Protein AF-A0A3D4PAM8-F1 (afdb_monomer_lite)

Sequence (67 aa):
MIYELVYTSAPAGLRPGSSGYCTVQSSRGIPAPTVDLLESLSGYRHVYTAGTPEAAKNPVNYGHYLL

Structure (mmCIF, N/CA/C/O backbone):
data_AF-A0A3D4PAM8-F1
#
_entry.id   AF-A0A3D4PAM8-F1
#
loop_
_atom_site.group_PDB
_atom_site.id
_atom_site.type_symbol
_atom_site.label_atom_id
_atom_site.label_alt_id
_atom_site.label_comp_id
_atom_site.label_asym_id
_atom_site.label_entity_id
_atom_site.label_seq_id
_atom_site.pdbx_PDB_ins_code
_atom_site.Cartn_x
_atom_site.Cartn_y
_atom_site.Cartn_z
_atom_site.occupancy
_atom_site.B_iso_or_equiv
_atom_site.auth_seq_id
_atom_site.auth_comp_id
_atom_site.auth_asym_id
_atom_site.auth_atom_id
_atom_site.pdbx_PDB_model_num
ATOM 1 N N . MET A 1 1 ? -14.203 -16.069 4.760 1.00 73.06 1 MET A N 1
ATOM 2 C CA . MET A 1 1 ? -14.325 -14.631 5.081 1.00 73.06 1 MET A CA 1
ATOM 3 C C . MET A 1 1 ? -13.304 -13.896 4.231 1.00 73.06 1 MET A C 1
ATOM 5 O O . MET A 1 1 ? -12.192 -14.399 4.134 1.00 73.06 1 MET A O 1
ATOM 9 N N . ILE A 1 2 ? -13.669 -12.786 3.592 1.00 90.38 2 ILE A N 1
ATOM 10 C CA . ILE A 1 2 ? -12.721 -11.929 2.863 1.00 90.38 2 ILE A CA 1
ATOM 11 C C . ILE A 1 2 ? -12.432 -10.717 3.752 1.00 90.38 2 ILE A C 1
ATOM 13 O O . ILE A 1 2 ? -13.358 -10.184 4.362 1.00 90.38 2 ILE A O 1
ATOM 17 N N . TYR A 1 3 ? -11.161 -10.331 3.854 1.00 96.25 3 TYR A N 1
ATOM 18 C CA . TYR A 1 3 ? -10.714 -9.142 4.574 1.00 96.25 3 TYR A CA 1
ATOM 19 C C . TYR A 1 3 ? -10.112 -8.141 3.594 1.00 96.25 3 TYR A C 1
ATOM 21 O O . TYR A 1 3 ? -9.441 -8.537 2.643 1.00 96.25 3 TYR A O 1
ATOM 29 N N . GLU A 1 4 ? -10.334 -6.857 3.849 1.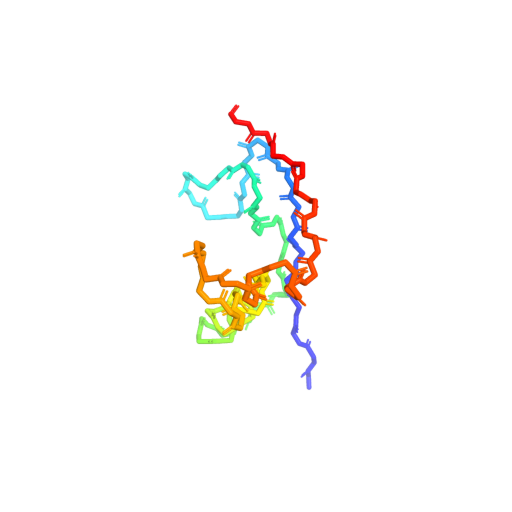00 94.94 4 GLU A N 1
ATOM 30 C CA . GLU A 1 4 ? -9.911 -5.766 2.977 1.00 94.94 4 GLU A CA 1
ATOM 31 C C . GLU A 1 4 ? -9.360 -4.577 3.769 1.00 94.94 4 GLU A C 1
ATOM 33 O O . GLU A 1 4 ? -9.718 -4.352 4.933 1.00 94.94 4 GLU A O 1
ATOM 38 N N . LEU A 1 5 ? -8.507 -3.808 3.091 1.00 94.69 5 LEU A N 1
ATOM 39 C CA . LEU A 1 5 ? -8.018 -2.496 3.497 1.00 94.69 5 LEU A CA 1
ATOM 40 C C . LEU A 1 5 ? -8.333 -1.494 2.384 1.00 94.69 5 LEU A C 1
ATOM 42 O O . LEU A 1 5 ? -8.191 -1.815 1.205 1.00 94.69 5 LEU A O 1
ATOM 46 N N . VAL A 1 6 ? -8.699 -0.270 2.757 1.00 93.25 6 VAL A N 1
ATOM 47 C CA . VAL A 1 6 ? -8.812 0.853 1.819 1.00 93.25 6 VAL A CA 1
ATOM 48 C C . VAL A 1 6 ? -7.615 1.773 2.022 1.00 93.25 6 VAL A C 1
ATOM 50 O O . VAL A 1 6 ? -7.460 2.353 3.099 1.00 93.25 6 VAL A O 1
ATOM 53 N N . TYR A 1 7 ? -6.796 1.910 0.978 1.00 89.88 7 TYR A N 1
ATOM 54 C CA . TYR A 1 7 ? -5.636 2.802 0.929 1.00 89.88 7 TYR A CA 1
ATOM 55 C C . TYR A 1 7 ? -5.906 4.010 0.043 1.00 89.88 7 TYR A C 1
ATOM 57 O O . TYR A 1 7 ? -6.322 3.862 -1.105 1.00 89.88 7 TYR A O 1
ATOM 65 N N . THR A 1 8 ? -5.617 5.204 0.551 1.00 88.25 8 THR A N 1
ATOM 66 C CA . THR A 1 8 ? -5.641 6.433 -0.248 1.00 88.25 8 THR A CA 1
ATOM 67 C C . THR A 1 8 ? -4.791 7.518 0.403 1.00 88.25 8 THR A C 1
ATOM 69 O O . THR A 1 8 ? -4.356 7.383 1.546 1.00 88.25 8 THR A O 1
ATOM 72 N N . SER A 1 9 ? -4.549 8.598 -0.332 1.00 90.12 9 SER A N 1
ATOM 73 C CA . SER A 1 9 ? -3.884 9.784 0.197 1.00 90.12 9 SER A CA 1
ATOM 74 C C . SER A 1 9 ? -4.852 10.599 1.054 1.00 90.12 9 SER A C 1
ATOM 76 O O . SER A 1 9 ? -5.818 11.155 0.533 1.00 90.12 9 SER A O 1
ATOM 78 N N . ALA A 1 10 ? -4.601 10.672 2.363 1.00 91.44 10 ALA A N 1
ATOM 79 C CA . ALA A 1 10 ? -5.466 11.335 3.336 1.00 91.44 10 ALA A CA 1
ATOM 80 C C . ALA A 1 10 ? -4.665 12.124 4.395 1.00 91.44 10 ALA A C 1
ATOM 82 O O . ALA A 1 10 ? -3.544 11.739 4.729 1.00 91.44 10 ALA A O 1
ATOM 83 N N . PRO A 1 11 ? -5.232 13.200 4.980 1.00 92.12 11 PRO A N 1
ATOM 84 C CA . PRO A 1 11 ? -4.584 13.938 6.071 1.00 92.12 11 PRO A CA 1
ATOM 85 C C . PRO A 1 11 ? -4.374 13.113 7.350 1.00 92.12 11 PRO A C 1
ATOM 87 O O . PRO A 1 11 ? -3.464 13.409 8.119 1.00 92.12 11 PRO A O 1
ATOM 90 N N . ALA A 1 12 ? -5.209 12.096 7.583 1.00 93.81 12 ALA A N 1
ATOM 91 C CA . ALA A 1 12 ? -5.108 11.194 8.725 1.00 93.81 12 ALA A CA 1
ATOM 92 C C . ALA A 1 12 ? -5.626 9.794 8.358 1.00 93.81 12 ALA A C 1
ATOM 94 O O . ALA A 1 12 ? -6.714 9.667 7.792 1.00 93.81 12 ALA A O 1
ATOM 95 N N . GLY A 1 13 ? -4.855 8.761 8.694 1.00 94.19 13 GLY A N 1
ATOM 96 C CA . GLY A 1 13 ? -5.236 7.356 8.543 1.00 94.19 13 GLY A CA 1
ATOM 97 C C . GLY A 1 13 ? -5.740 6.723 9.841 1.00 94.19 13 GLY A C 1
ATOM 98 O O . GLY A 1 13 ? -5.829 7.362 10.889 1.00 94.19 13 GLY A O 1
ATOM 99 N N . LEU A 1 14 ? -6.053 5.426 9.783 1.00 93.94 14 LEU A N 1
ATOM 100 C CA . LEU A 1 14 ? -6.548 4.659 10.934 1.00 93.94 14 LEU A CA 1
ATOM 101 C C . LEU A 1 14 ? -5.517 4.513 12.055 1.00 93.94 14 LEU A C 1
ATOM 103 O O . LEU A 1 14 ? -5.884 4.420 13.227 1.00 93.94 14 LEU A O 1
ATOM 107 N N . ARG A 1 15 ? -4.228 4.436 11.705 1.00 90.31 15 ARG A N 1
ATOM 108 C CA . ARG A 1 15 ? -3.154 4.316 12.694 1.00 90.31 15 ARG A CA 1
ATOM 109 C C . ARG A 1 15 ? -2.797 5.707 13.224 1.00 90.31 15 ARG A C 1
ATOM 111 O O . ARG A 1 15 ? -2.602 6.616 12.411 1.00 90.31 15 ARG A O 1
ATOM 118 N N . PRO A 1 16 ? -2.655 5.892 14.549 1.00 92.88 16 PRO A N 1
ATOM 119 C CA . PRO A 1 16 ? -2.205 7.161 15.108 1.00 92.88 16 PRO A CA 1
ATOM 120 C C . PRO A 1 16 ? -0.908 7.640 14.448 1.00 92.88 16 PRO A C 1
ATOM 122 O O . PRO A 1 16 ? 0.058 6.886 14.353 1.00 92.88 16 PRO A O 1
ATOM 125 N N . GLY A 1 17 ? -0.907 8.885 13.971 1.00 92.38 17 GLY A N 1
ATOM 126 C CA . GLY A 1 17 ? 0.240 9.492 13.289 1.00 92.38 17 GLY A CA 1
ATOM 127 C C . GLY A 1 17 ? 0.418 9.105 11.816 1.00 92.38 17 GLY A C 1
ATOM 128 O O . GLY A 1 17 ? 1.360 9.585 11.196 1.00 92.38 17 GLY A O 1
ATOM 129 N N . SER A 1 18 ? -0.458 8.275 11.236 1.00 91.25 18 SER A N 1
ATOM 130 C CA . SER A 1 18 ? -0.432 7.997 9.793 1.00 91.25 18 SER A CA 1
ATOM 131 C C . SER A 1 18 ? -1.108 9.113 8.986 1.00 91.25 18 SER A C 1
ATOM 133 O O . SER A 1 18 ? -2.184 9.582 9.356 1.00 91.25 18 SER A O 1
ATOM 135 N N . SER A 1 19 ? -0.481 9.520 7.882 1.00 92.19 19 SER A N 1
ATOM 136 C CA . SER A 1 19 ? -0.964 10.517 6.917 1.00 92.19 19 SER A CA 1
ATOM 137 C C . SER A 1 19 ? -0.371 10.232 5.528 1.00 92.19 19 SER A C 1
ATOM 139 O O . SER A 1 19 ? 0.458 9.331 5.369 1.00 92.19 19 SER A O 1
ATOM 141 N N . GLY A 1 20 ? -0.812 10.962 4.502 1.00 89.94 20 GLY A N 1
ATOM 142 C CA . GLY A 1 20 ? -0.415 10.702 3.120 1.00 89.94 20 GLY A CA 1
ATOM 143 C C . GLY A 1 20 ? -1.060 9.414 2.613 1.00 89.94 20 GLY A C 1
ATOM 144 O O . GLY A 1 20 ? -2.226 9.161 2.912 1.00 89.94 20 GLY A O 1
ATOM 145 N N . TYR A 1 21 ? -0.329 8.602 1.843 1.00 88.25 21 TYR A N 1
ATOM 146 C CA . TYR A 1 21 ? -0.837 7.325 1.324 1.00 88.25 21 TYR A CA 1
ATOM 147 C C . TYR A 1 21 ? -0.918 6.277 2.445 1.00 88.25 21 TYR A C 1
ATOM 149 O O . TYR A 1 21 ? 0.068 5.611 2.764 1.00 88.25 21 TYR A O 1
ATOM 157 N N . CYS A 1 22 ? -2.089 6.159 3.072 1.00 90.44 22 CYS A N 1
ATOM 158 C CA . CYS A 1 22 ? -2.295 5.368 4.284 1.00 90.44 22 CYS A CA 1
ATOM 159 C C . CYS A 1 22 ? -3.637 4.616 4.278 1.00 90.44 22 CYS A C 1
ATOM 161 O O . CYS A 1 22 ? -4.543 4.912 3.493 1.00 90.44 22 CYS A O 1
ATOM 163 N N . THR A 1 23 ? -3.767 3.629 5.170 1.00 94.00 23 THR A N 1
ATOM 164 C CA . THR A 1 23 ? -5.025 2.909 5.402 1.00 94.00 23 THR A CA 1
ATOM 165 C C . THR A 1 23 ? -6.045 3.833 6.064 1.00 94.00 23 THR A C 1
ATOM 167 O O . THR A 1 23 ? -5.818 4.299 7.182 1.00 94.00 23 THR A O 1
ATOM 170 N N . VAL A 1 24 ? -7.200 4.036 5.430 1.00 95.19 24 VAL A N 1
ATOM 171 C CA . VAL A 1 24 ? -8.310 4.849 5.970 1.00 95.19 24 VAL A CA 1
ATOM 172 C C . VAL A 1 24 ? -9.505 4.012 6.431 1.00 95.19 24 VAL A C 1
ATOM 174 O O . VAL A 1 24 ? -10.335 4.493 7.198 1.00 95.19 24 VAL A O 1
ATOM 177 N N . GLN A 1 25 ? -9.584 2.748 6.008 1.00 96.19 25 GLN A N 1
ATOM 178 C CA . GLN A 1 25 ? -10.634 1.814 6.414 1.00 96.19 25 GLN A CA 1
ATOM 179 C C . GLN A 1 25 ? -10.115 0.370 6.396 1.00 96.19 25 GLN A C 1
ATOM 181 O O . GLN A 1 25 ? -9.244 0.026 5.597 1.00 96.19 25 GLN A O 1
ATOM 186 N N . SER A 1 26 ? -10.661 -0.481 7.267 1.00 96.00 26 SER A N 1
ATOM 187 C CA . SER A 1 26 ? -10.367 -1.914 7.314 1.00 96.00 26 SER A CA 1
ATOM 188 C C . SER A 1 26 ? -11.607 -2.726 7.682 1.00 96.00 26 SER A C 1
ATOM 190 O O . SER A 1 26 ? -12.534 -2.224 8.329 1.00 96.00 26 SER A O 1
ATOM 192 N N . SER A 1 27 ? -11.637 -4.001 7.288 1.00 97.00 27 SER A N 1
ATOM 193 C CA . SER A 1 27 ? -12.666 -4.924 7.772 1.00 97.00 27 SER A CA 1
ATOM 194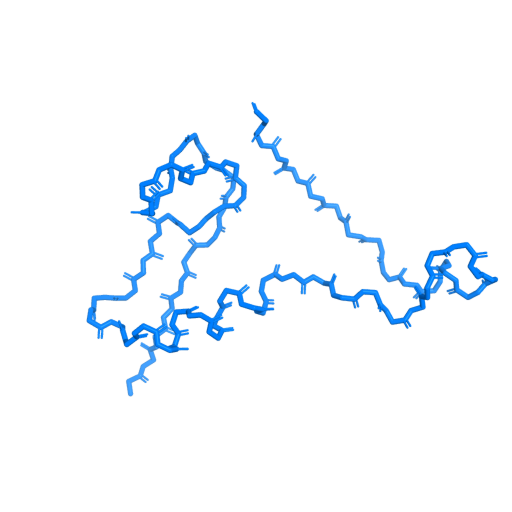 C C . SER A 1 27 ? -12.635 -5.036 9.299 1.00 97.00 27 SER A C 1
ATOM 196 O O . SER A 1 27 ? -11.579 -5.210 9.911 1.00 97.00 27 SER A O 1
ATOM 198 N N . ARG A 1 28 ? -13.809 -5.025 9.937 1.00 95.56 28 ARG A N 1
ATOM 199 C CA . ARG A 1 28 ? -13.916 -5.222 11.389 1.00 95.56 28 ARG A CA 1
ATOM 200 C C . ARG A 1 28 ? -13.345 -6.587 11.794 1.00 95.56 28 ARG A C 1
ATOM 202 O O . ARG A 1 28 ? -13.720 -7.613 11.232 1.00 95.56 28 ARG A O 1
ATOM 209 N N . GLY A 1 29 ? -12.494 -6.592 12.820 1.00 95.38 29 GLY A N 1
ATOM 210 C CA . GLY A 1 29 ? -11.920 -7.818 13.3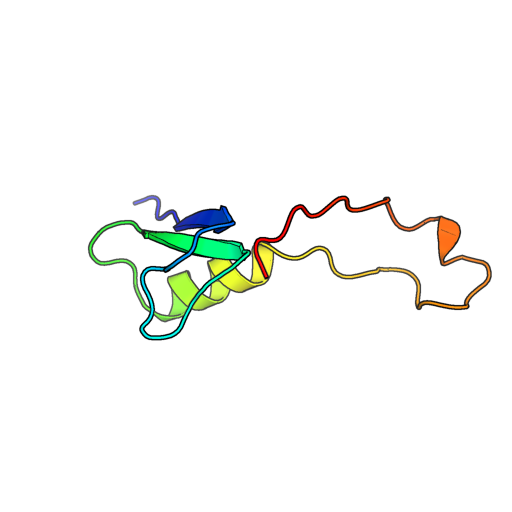84 1.00 95.38 29 GLY A CA 1
ATOM 211 C C . GLY A 1 29 ? -10.864 -8.485 12.501 1.00 95.38 29 GLY A C 1
ATOM 212 O O . GLY A 1 29 ? -10.552 -9.652 12.728 1.00 95.38 29 GLY A O 1
ATOM 213 N N . ILE A 1 30 ? -10.330 -7.778 11.498 1.00 96.25 30 ILE A N 1
ATOM 214 C CA . ILE A 1 30 ? -9.196 -8.268 10.714 1.00 96.25 30 ILE A CA 1
ATOM 215 C C . ILE A 1 30 ? -8.010 -8.598 11.647 1.00 96.25 30 ILE A C 1
ATOM 217 O O . ILE A 1 30 ? -7.644 -7.765 12.484 1.00 96.25 30 ILE A O 1
ATOM 221 N N . PRO A 1 31 ? -7.407 -9.798 11.550 1.00 96.19 31 PRO A N 1
ATOM 222 C CA . PRO A 1 31 ? -6.227 -10.137 12.338 1.00 96.19 31 PRO A CA 1
ATOM 223 C C . PRO A 1 31 ? -5.039 -9.240 11.981 1.00 96.19 31 PRO A C 1
ATOM 225 O O . PRO A 1 31 ? -4.800 -8.974 10.803 1.00 96.19 31 PRO A O 1
ATOM 228 N N . ALA A 1 32 ? -4.246 -8.837 12.977 1.00 93.94 32 ALA A N 1
ATOM 229 C CA . ALA A 1 32 ? -3.071 -7.987 12.758 1.00 93.94 32 ALA A CA 1
ATOM 230 C C . ALA A 1 32 ? -2.090 -8.542 11.698 1.00 93.94 32 ALA A C 1
ATOM 232 O O . ALA A 1 32 ? -1.742 -7.786 10.795 1.00 93.94 32 ALA A O 1
ATOM 233 N N . PRO A 1 33 ? -1.752 -9.852 11.669 1.00 95.50 33 PRO A N 1
ATOM 234 C CA . PRO A 1 33 ? -0.888 -10.393 10.614 1.00 95.50 33 PRO A CA 1
ATOM 235 C C . PRO A 1 33 ? -1.469 -10.246 9.200 1.00 95.50 33 PRO A C 1
ATOM 237 O O . PRO A 1 33 ? -0.729 -10.138 8.226 1.00 95.50 33 PRO A O 1
ATOM 240 N N . THR A 1 34 ? -2.800 -10.252 9.069 1.00 95.12 34 THR A N 1
ATOM 241 C CA . THR A 1 34 ? -3.472 -10.029 7.784 1.00 95.12 34 THR A CA 1
ATOM 242 C C . THR A 1 34 ? -3.399 -8.563 7.376 1.00 95.12 34 THR A C 1
ATOM 244 O O . THR A 1 34 ? -3.208 -8.292 6.196 1.00 95.12 34 THR A O 1
ATOM 247 N N . VAL A 1 35 ? -3.506 -7.628 8.328 1.00 93.19 35 VAL A N 1
ATOM 248 C CA . VAL A 1 35 ? -3.272 -6.200 8.062 1.00 93.19 35 VAL A CA 1
ATOM 249 C C . VAL A 1 35 ? -1.865 -6.010 7.504 1.00 93.19 35 VAL A C 1
ATOM 251 O O . VAL A 1 35 ? -1.728 -5.486 6.405 1.00 93.19 35 VAL A O 1
ATOM 254 N N . ASP A 1 36 ? -0.845 -6.513 8.200 1.00 91.81 36 ASP A N 1
ATOM 255 C CA . ASP A 1 36 ? 0.557 -6.338 7.802 1.00 91.81 36 ASP A CA 1
ATOM 256 C C . ASP A 1 36 ? 0.841 -6.941 6.416 1.00 91.81 36 ASP A C 1
ATOM 258 O O . ASP A 1 36 ? 1.521 -6.335 5.584 1.00 91.81 36 ASP A O 1
ATOM 262 N N . LEU A 1 37 ? 0.272 -8.119 6.131 1.00 92.56 37 LEU A N 1
ATOM 263 C CA . LEU A 1 37 ? 0.374 -8.741 4.813 1.00 92.56 37 LEU A CA 1
ATOM 264 C C . LEU A 1 37 ? -0.273 -7.873 3.729 1.00 92.56 37 LEU A C 1
ATOM 266 O O . LEU A 1 37 ? 0.352 -7.631 2.700 1.00 92.56 37 LEU A O 1
ATOM 270 N N . LEU A 1 38 ? -1.508 -7.410 3.931 1.00 91.88 38 LEU A N 1
ATOM 271 C CA . LEU A 1 38 ? -2.213 -6.604 2.933 1.00 91.88 38 LEU A CA 1
ATOM 272 C C . LEU A 1 38 ? -1.520 -5.255 2.688 1.00 91.88 38 LEU A C 1
ATOM 274 O O . LEU A 1 38 ? -1.429 -4.825 1.541 1.00 91.88 38 LEU A O 1
ATOM 278 N N . GLU A 1 39 ? -0.969 -4.625 3.726 1.00 89.81 39 GLU A N 1
ATOM 279 C CA . GLU A 1 39 ? -0.169 -3.401 3.593 1.00 89.81 39 GLU A CA 1
ATOM 280 C C . GLU A 1 39 ? 1.121 -3.635 2.795 1.00 89.81 39 GLU A C 1
ATOM 282 O O . GLU A 1 39 ? 1.534 -2.785 2.011 1.00 89.81 39 GLU A O 1
ATOM 287 N N . SER A 1 40 ? 1.744 -4.812 2.917 1.00 87.00 40 SER A N 1
ATOM 288 C CA . SER A 1 40 ? 2.942 -5.144 2.132 1.00 87.00 40 SER A CA 1
ATOM 289 C C . SER A 1 40 ? 2.685 -5.234 0.619 1.00 87.00 40 SER A C 1
ATOM 291 O O . SER A 1 40 ? 3.616 -5.088 -0.175 1.00 87.00 40 SER A O 1
ATOM 293 N N . LEU A 1 41 ? 1.429 -5.445 0.209 1.00 86.38 41 LEU A N 1
ATOM 294 C CA . LEU A 1 41 ? 1.028 -5.588 -1.193 1.00 86.38 41 LEU A CA 1
ATOM 295 C C . LEU A 1 41 ? 0.714 -4.252 -1.881 1.00 86.38 41 LEU A C 1
ATOM 297 O O . LEU A 1 41 ? 0.610 -4.222 -3.105 1.00 86.38 41 LEU A O 1
ATOM 301 N N . SER A 1 42 ? 0.564 -3.147 -1.140 1.00 75.75 42 SER A N 1
ATOM 302 C CA . SER A 1 42 ? 0.170 -1.849 -1.712 1.00 75.75 42 SER A CA 1
ATOM 303 C C . SER A 1 42 ? 1.319 -1.093 -2.394 1.00 75.75 42 SER A C 1
ATOM 305 O O . SER A 1 42 ? 1.107 -0.015 -2.949 1.00 75.75 42 SER A O 1
ATOM 307 N N . GLY A 1 43 ? 2.544 -1.626 -2.350 1.00 77.06 43 GLY A N 1
ATOM 308 C CA . GLY A 1 43 ? 3.725 -1.040 -2.979 1.00 77.06 43 GLY A CA 1
ATOM 309 C C . GLY A 1 43 ? 4.182 -1.815 -4.213 1.00 77.06 43 GLY A C 1
ATOM 310 O O . GLY A 1 43 ? 4.226 -3.043 -4.215 1.00 77.06 43 GLY A O 1
ATOM 311 N N . TYR A 1 44 ? 4.611 -1.099 -5.255 1.00 82.62 44 TYR A N 1
ATOM 312 C CA . TYR A 1 44 ? 5.372 -1.717 -6.340 1.00 82.62 44 TYR A CA 1
ATOM 313 C C . TYR A 1 44 ? 6.845 -1.832 -5.937 1.00 82.62 44 TYR A C 1
ATOM 315 O O . TYR A 1 44 ? 7.519 -0.826 -5.712 1.00 82.62 44 TYR A O 1
ATOM 323 N N . ARG A 1 45 ? 7.368 -3.060 -5.880 1.00 81.94 45 ARG A N 1
ATOM 324 C CA . ARG A 1 45 ? 8.803 -3.305 -5.714 1.00 81.94 45 ARG A CA 1
ATOM 325 C C . ARG A 1 45 ? 9.469 -3.345 -7.086 1.00 81.94 45 ARG A C 1
ATOM 327 O O . ARG A 1 45 ? 9.127 -4.187 -7.910 1.00 81.94 45 ARG A O 1
ATOM 334 N N . HIS A 1 46 ? 10.450 -2.471 -7.306 1.00 88.12 46 HIS A N 1
ATOM 335 C CA . HIS A 1 46 ? 11.232 -2.468 -8.543 1.00 88.12 46 HIS A CA 1
ATOM 336 C C . HIS A 1 46 ? 11.907 -3.828 -8.768 1.00 88.12 46 HIS A C 1
ATOM 338 O O . HIS A 1 46 ? 12.577 -4.350 -7.874 1.00 88.12 46 HIS A O 1
ATOM 344 N N . VAL A 1 47 ? 11.740 -4.378 -9.973 1.00 92.12 47 VAL A N 1
ATOM 345 C CA . VAL A 1 47 ? 12.410 -5.611 -10.411 1.00 92.12 47 VAL A CA 1
ATOM 346 C C . VAL A 1 47 ? 13.841 -5.297 -10.844 1.00 92.12 47 VAL A C 1
ATOM 348 O O . VAL A 1 47 ? 14.767 -6.019 -10.484 1.00 92.12 47 VAL A O 1
ATOM 351 N N . TYR A 1 48 ? 14.029 -4.192 -11.571 1.00 94.31 48 TYR A N 1
ATOM 352 C CA . TYR A 1 48 ? 15.347 -3.711 -11.986 1.00 94.31 48 TYR A CA 1
ATOM 353 C C . TYR A 1 48 ? 15.826 -2.584 -11.069 1.00 94.31 48 TYR A C 1
ATOM 355 O O . TYR A 1 48 ? 15.090 -1.629 -10.809 1.00 94.31 48 TYR A O 1
ATOM 363 N N . THR A 1 49 ? 17.064 -2.677 -10.586 1.00 91.12 49 THR A N 1
ATOM 364 C CA . THR A 1 49 ? 17.664 -1.680 -9.688 1.00 91.12 49 THR A CA 1
ATOM 365 C C . THR A 1 49 ? 17.792 -0.318 -10.371 1.00 91.12 49 THR A C 1
ATOM 367 O O . THR A 1 49 ? 18.151 -0.232 -11.548 1.00 91.12 49 THR A O 1
ATOM 370 N N . ALA A 1 50 ? 17.534 0.761 -9.627 1.00 87.75 50 ALA A N 1
ATOM 371 C CA . ALA A 1 50 ? 17.716 2.123 -10.123 1.00 87.75 50 ALA A CA 1
ATOM 372 C C . ALA A 1 50 ? 19.165 2.358 -10.593 1.00 87.75 50 ALA A C 1
ATOM 374 O O . ALA A 1 50 ? 20.112 1.929 -9.938 1.00 87.75 50 ALA A O 1
ATOM 375 N N . GLY A 1 51 ? 19.331 3.026 -11.738 1.00 89.12 51 GLY A N 1
ATOM 376 C CA . GLY A 1 51 ? 20.643 3.311 -12.336 1.00 89.12 51 GLY A CA 1
ATOM 377 C C . GLY A 1 51 ? 21.224 2.198 -13.220 1.00 89.12 51 GLY A C 1
ATOM 378 O O . GLY A 1 51 ? 22.254 2.416 -13.850 1.00 89.12 51 GLY A O 1
ATOM 379 N N . THR A 1 52 ? 20.576 1.032 -13.314 1.00 94.69 52 THR A N 1
ATOM 380 C CA . THR A 1 52 ? 20.948 -0.010 -14.291 1.00 94.69 52 THR A CA 1
ATOM 381 C C . THR A 1 52 ? 20.397 0.309 -15.688 1.00 94.69 52 THR A C 1
ATOM 383 O O . THR A 1 52 ? 19.373 0.995 -15.786 1.00 94.69 52 THR A O 1
ATOM 386 N N . PRO A 1 53 ? 21.004 -0.201 -16.778 1.00 95.38 53 PRO A N 1
ATOM 387 C CA . PRO A 1 53 ? 20.444 -0.063 -18.127 1.00 95.38 53 PRO A CA 1
ATOM 388 C C . PRO A 1 53 ? 19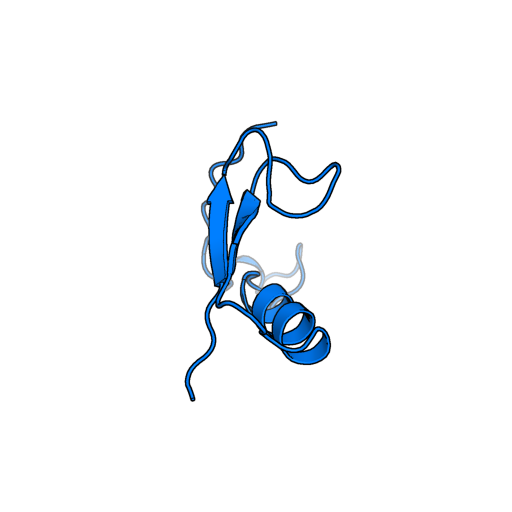.004 -0.587 -18.245 1.00 95.38 53 PRO A C 1
ATOM 390 O O . PRO A 1 53 ? 18.198 -0.061 -19.010 1.00 95.38 53 PRO A O 1
ATOM 393 N N . GLU A 1 54 ? 18.650 -1.606 -17.461 1.00 95.88 54 GLU A N 1
ATOM 394 C CA . GLU A 1 54 ? 17.324 -2.219 -17.439 1.00 95.88 54 GLU A CA 1
ATOM 395 C C . GLU A 1 54 ? 16.310 -1.449 -16.588 1.00 95.88 54 GLU A C 1
ATOM 397 O O . GLU A 1 54 ? 15.122 -1.757 -16.658 1.00 95.88 54 GLU A O 1
ATOM 402 N N . ALA A 1 55 ? 16.727 -0.439 -15.816 1.00 93.44 55 ALA A N 1
ATOM 403 C CA . ALA A 1 55 ? 15.849 0.301 -14.908 1.00 93.44 55 ALA A CA 1
ATOM 404 C C . ALA A 1 55 ? 14.606 0.871 -15.612 1.00 93.44 55 ALA A C 1
ATOM 406 O O . ALA A 1 55 ? 13.517 0.864 -15.036 1.00 93.44 55 ALA A O 1
ATOM 407 N N . ALA A 1 56 ? 14.758 1.296 -16.872 1.00 91.75 56 ALA A N 1
ATOM 408 C CA . ALA A 1 56 ? 13.684 1.826 -17.713 1.00 91.75 56 ALA A CA 1
ATOM 409 C C . ALA A 1 56 ? 12.609 0.789 -18.098 1.00 91.75 56 ALA A C 1
ATOM 411 O O . ALA A 1 56 ? 11.566 1.158 -18.627 1.00 91.75 56 ALA A O 1
ATOM 412 N N . LYS A 1 57 ? 12.847 -0.505 -17.845 1.00 93.69 57 LYS A N 1
ATOM 413 C CA . LYS A 1 57 ? 11.872 -1.584 -18.062 1.00 93.69 57 LYS A CA 1
ATOM 414 C C . LYS A 1 57 ? 10.929 -1.779 -16.872 1.00 93.69 57 LYS A C 1
ATOM 416 O O . LYS A 1 57 ? 9.972 -2.540 -16.990 1.00 93.69 57 LYS A O 1
ATOM 421 N N . ASN A 1 58 ? 11.185 -1.138 -15.727 1.00 91.75 58 ASN A N 1
ATOM 422 C CA . ASN A 1 58 ? 10.185 -1.082 -14.663 1.00 91.75 58 ASN A CA 1
ATOM 423 C C . ASN A 1 58 ? 8.968 -0.263 -15.145 1.00 91.75 58 ASN A C 1
ATOM 425 O O . ASN A 1 58 ? 9.157 0.748 -15.823 1.00 91.75 58 ASN A O 1
ATOM 429 N N . PRO A 1 59 ? 7.731 -0.641 -14.780 1.00 89.44 59 PRO A N 1
ATOM 430 C CA . PRO A 1 59 ? 6.563 0.188 -15.019 1.00 89.44 59 PRO A CA 1
ATOM 431 C C . PRO A 1 59 ? 6.711 1.534 -14.304 1.00 89.44 59 PRO A C 1
ATOM 433 O O . PRO A 1 59 ? 7.213 1.612 -13.180 1.00 89.44 59 PRO A O 1
ATOM 436 N N . VAL A 1 60 ? 6.238 2.595 -14.954 1.00 81.12 60 VAL A N 1
ATOM 437 C CA . VAL A 1 60 ? 6.146 3.917 -14.334 1.00 81.12 60 VAL A CA 1
ATOM 438 C C . VAL A 1 60 ? 4.997 3.897 -13.327 1.00 81.12 60 VAL A C 1
ATOM 440 O O . VAL A 1 60 ? 3.849 3.667 -13.701 1.00 81.12 60 VAL A O 1
ATOM 443 N N . ASN A 1 61 ? 5.307 4.126 -12.051 1.00 74.56 61 ASN A N 1
ATOM 444 C CA . ASN A 1 61 ? 4.316 4.247 -10.987 1.00 74.56 61 ASN A CA 1
ATOM 445 C C . ASN A 1 61 ? 4.087 5.734 -10.671 1.00 74.56 61 ASN A C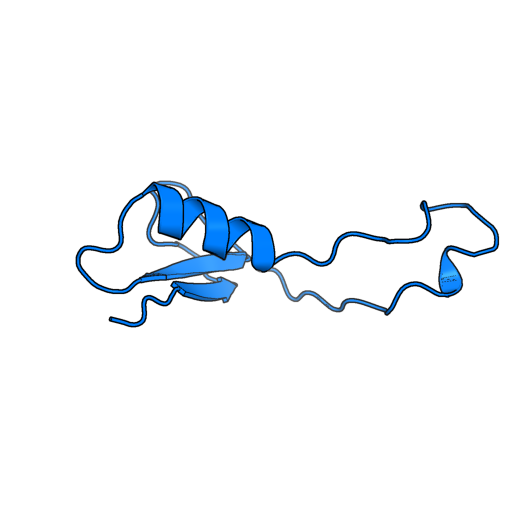 1
ATOM 447 O O . ASN A 1 61 ? 4.996 6.410 -10.190 1.00 74.56 61 ASN A O 1
ATOM 451 N N . TYR A 1 62 ? 2.888 6.243 -10.960 1.00 73.38 62 TYR A N 1
ATOM 452 C CA . TYR A 1 62 ? 2.479 7.594 -10.578 1.00 73.38 62 TYR A CA 1
ATOM 453 C C . TYR A 1 62 ? 1.769 7.547 -9.223 1.00 73.38 62 TYR A C 1
ATOM 455 O O . TYR A 1 62 ? 0.700 6.954 -9.100 1.00 73.38 62 TYR A O 1
ATOM 463 N N . GLY A 1 63 ? 2.349 8.201 -8.217 1.00 69.62 63 GLY A N 1
ATOM 464 C CA . GLY A 1 63 ? 1.742 8.363 -6.898 1.00 69.62 63 GLY A CA 1
ATOM 465 C C . GLY A 1 63 ? 1.409 9.826 -6.621 1.00 69.62 63 GLY A C 1
ATOM 466 O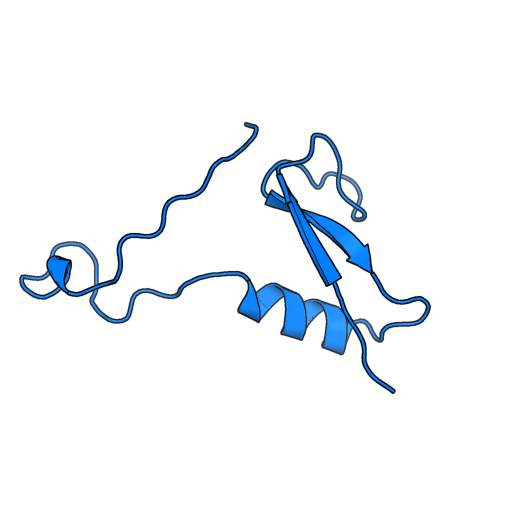 O . GLY A 1 63 ? 2.268 10.697 -6.746 1.00 69.62 63 GLY A O 1
ATOM 467 N N . HIS A 1 64 ? 0.165 10.098 -6.228 1.00 69.12 64 HIS A N 1
ATOM 468 C CA . HIS A 1 64 ? -0.254 11.409 -5.735 1.00 69.12 64 HIS A CA 1
ATOM 469 C C . HIS A 1 64 ? -0.260 11.378 -4.213 1.00 69.12 64 HIS A C 1
ATOM 471 O O . HIS A 1 64 ? -1.094 10.699 -3.619 1.00 69.12 64 HIS A O 1
ATOM 477 N N . TYR A 1 65 ? 0.657 12.107 -3.585 1.00 68.94 65 TYR A N 1
ATOM 478 C CA . TYR A 1 65 ? 0.804 12.145 -2.133 1.00 68.94 65 TYR A CA 1
ATOM 479 C C . TYR A 1 65 ? 0.374 13.507 -1.597 1.00 68.94 65 TYR A C 1
ATOM 481 O O . TYR A 1 65 ? 0.699 14.541 -2.180 1.00 68.94 65 TYR A O 1
ATOM 489 N N . LEU A 1 66 ? -0.344 13.494 -0.478 1.00 73.00 66 LEU A N 1
ATOM 490 C CA . LEU A 1 66 ? -0.481 14.669 0.374 1.00 73.00 66 LEU A CA 1
ATOM 491 C C . LEU A 1 66 ? 0.707 14.631 1.344 1.00 73.00 66 LEU A C 1
ATOM 493 O O . LEU A 1 66 ? 0.839 13.648 2.075 1.00 73.00 66 LEU A O 1
ATOM 497 N N . LEU A 1 67 ? 1.593 15.629 1.256 1.00 64.69 67 LEU A N 1
ATOM 498 C CA . LEU A 1 67 ? 2.774 15.791 2.114 1.00 64.69 67 LEU A CA 1
ATOM 499 C C . LEU A 1 67 ? 2.439 16.631 3.348 1.00 64.69 67 LEU A C 1
ATOM 501 O O . LEU A 1 67 ? 1.684 17.617 3.183 1.00 64.69 67 LEU A O 1
#

Radius of gyration: 14.94 Å; chains: 1; bounding box: 35×30×33 Å

Secondary structure (DSSP, 8-state):
----EEEEEESS-SSTT--EEEEEEE-TT--HHHHHHHHHTSSPPPSSPTTSGGGGGSPP-------

pLDDT: mean 89.0, std 7.99, range [64.69, 97.0]

Foldseek 3Di:
DDKDWDWDAACDAPDVPDGKGYTNDIDPPPDPVNVVVRVVPPDDDQPDDPPDPCSVVGDDDDGDTDD